Protein AF-A0A1Q8ZBA3-F1 (afdb_monomer)

pLDDT: mean 79.7, std 12.22, range [39.78, 90.44]

Radius of gyration: 13.32 Å; Cα contacts (8 Å, |Δi|>4): 118; chains: 1; bounding box: 26×29×38 Å

Mean predicted aligned error: 7.2 Å

Structure (mmCIF, N/CA/C/O backbone):
data_AF-A0A1Q8ZBA3-F1
#
_entry.id   AF-A0A1Q8ZBA3-F1
#
loop_
_atom_site.group_PDB
_atom_site.id
_atom_site.type_symbol
_atom_site.label_atom_id
_atom_site.label_alt_id
_atom_site.label_comp_id
_atom_site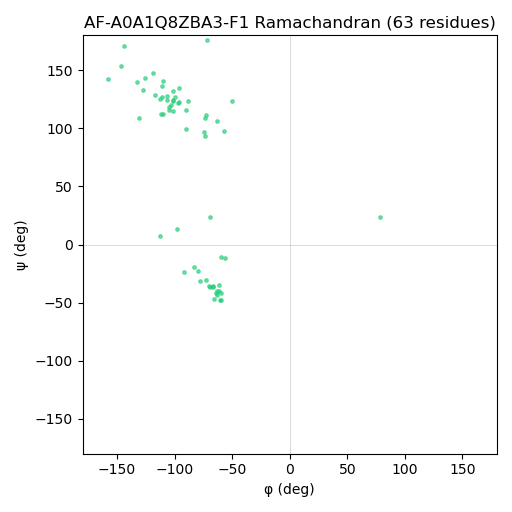.label_asym_id
_atom_site.label_entity_id
_atom_site.label_seq_id
_atom_site.pdbx_PDB_ins_code
_atom_site.Cartn_x
_atom_site.Cartn_y
_atom_site.Cartn_z
_atom_site.occupancy
_atom_site.B_iso_or_equiv
_atom_site.auth_seq_id
_atom_site.auth_comp_id
_atom_site.auth_asym_id
_atom_site.auth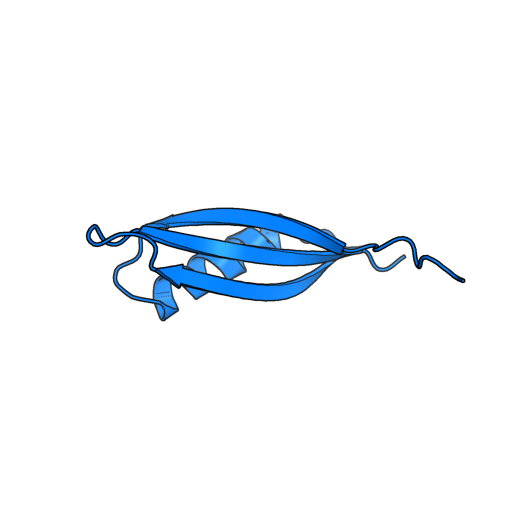_atom_id
_atom_site.pdbx_PDB_model_num
ATOM 1 N N . MET A 1 1 ? 3.739 23.167 -24.611 1.00 39.78 1 MET A N 1
ATOM 2 C CA . MET A 1 1 ? 3.135 22.634 -23.375 1.00 39.78 1 MET A CA 1
ATOM 3 C C . MET A 1 1 ? 3.308 21.126 -23.445 1.00 39.78 1 MET A C 1
ATOM 5 O O . MET A 1 1 ? 2.531 20.488 -24.140 1.00 39.78 1 MET A O 1
ATOM 9 N N . LEU A 1 2 ? 4.396 20.581 -22.889 1.00 44.22 2 LEU A N 1
ATOM 10 C CA . LEU A 1 2 ? 4.522 19.129 -22.766 1.00 44.22 2 LEU A CA 1
ATOM 11 C C . LEU A 1 2 ? 3.575 18.713 -21.640 1.00 44.22 2 LEU A C 1
ATOM 13 O O . LEU A 1 2 ? 3.792 19.07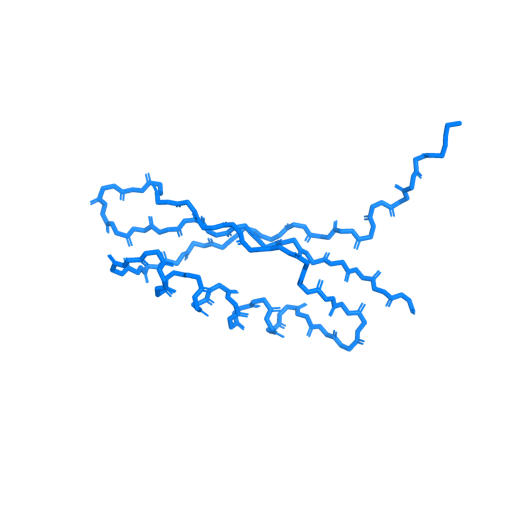8 -20.491 1.00 44.22 2 LEU A O 1
ATOM 17 N N . GLN A 1 3 ? 2.480 18.045 -21.991 1.00 49.94 3 GLN A N 1
ATOM 18 C CA . GLN A 1 3 ? 1.831 17.137 -21.058 1.00 49.94 3 GLN A CA 1
ATOM 19 C C . GLN A 1 3 ? 2.750 15.921 -21.018 1.00 49.94 3 GLN A C 1
ATOM 21 O O . GLN A 1 3 ? 2.735 15.113 -21.947 1.00 49.94 3 GLN A O 1
ATOM 26 N N . ASP A 1 4 ? 3.634 15.858 -20.024 1.00 52.22 4 ASP A N 1
ATOM 27 C CA . ASP A 1 4 ? 4.315 14.614 -19.690 1.00 52.22 4 ASP A CA 1
ATOM 28 C C . ASP A 1 4 ? 3.234 13.530 -19.557 1.00 52.22 4 ASP A C 1
ATOM 30 O O . ASP A 1 4 ? 2.273 13.740 -18.809 1.00 52.22 4 ASP A O 1
ATOM 34 N N . PRO A 1 5 ? 3.304 12.410 -20.299 1.00 54.56 5 PRO A N 1
ATOM 35 C CA . PRO A 1 5 ? 2.417 11.295 -20.031 1.00 54.56 5 PRO A CA 1
ATOM 36 C C . PRO A 1 5 ? 2.771 10.838 -18.623 1.00 54.56 5 PRO A C 1
ATOM 38 O O . PRO A 1 5 ? 3.854 10.306 -18.389 1.00 54.56 5 PRO A O 1
ATOM 41 N N . GLU A 1 6 ? 1.906 11.148 -17.664 1.00 58.00 6 GLU A N 1
ATOM 42 C CA . GLU A 1 6 ? 2.078 10.738 -16.285 1.00 58.00 6 GLU A CA 1
ATOM 43 C C . GLU A 1 6 ? 2.186 9.209 -16.270 1.00 58.00 6 GLU A C 1
ATOM 45 O O . GLU A 1 6 ? 1.185 8.500 -16.282 1.00 58.00 6 GLU A O 1
ATOM 50 N N . ASN A 1 7 ? 3.411 8.679 -16.224 1.00 71.25 7 ASN A N 1
ATOM 51 C CA . ASN A 1 7 ? 3.701 7.256 -16.018 1.00 71.25 7 ASN A CA 1
ATOM 52 C C . ASN A 1 7 ? 3.341 6.820 -14.583 1.00 71.25 7 ASN A C 1
ATOM 54 O O . ASN A 1 7 ? 3.892 5.854 -14.057 1.00 71.25 7 ASN A O 1
ATOM 58 N N . PHE A 1 8 ? 2.439 7.549 -13.930 1.00 75.69 8 PHE A N 1
ATOM 59 C CA . PHE A 1 8 ? 2.013 7.361 -12.563 1.00 75.69 8 PHE A CA 1
ATOM 60 C C . PHE A 1 8 ? 0.626 6.725 -12.570 1.00 75.69 8 PHE A C 1
ATOM 62 O O . PHE A 1 8 ? -0.336 7.313 -13.055 1.00 75.69 8 PHE A O 1
ATOM 69 N N . GLN A 1 9 ? 0.518 5.530 -12.004 1.00 81.75 9 GLN A N 1
ATOM 70 C CA . GLN A 1 9 ? -0.756 4.905 -11.684 1.00 81.75 9 GLN A CA 1
ATOM 71 C C . GLN A 1 9 ? -1.052 5.103 -10.200 1.00 81.75 9 GLN A C 1
ATOM 73 O O . GLN A 1 9 ? -0.231 4.792 -9.333 1.00 81.75 9 GLN A O 1
ATOM 78 N N . GLU A 1 10 ? -2.235 5.634 -9.908 1.00 84.88 10 GLU A N 1
ATOM 79 C CA . GLU A 1 10 ? -2.743 5.755 -8.54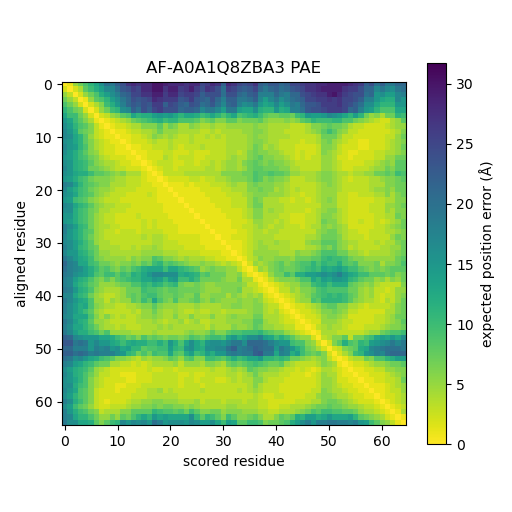6 1.00 84.88 10 GLU A CA 1
ATOM 80 C C . GLU A 1 10 ? -3.684 4.595 -8.224 1.00 84.88 10 GLU A C 1
ATOM 82 O O . GLU A 1 10 ? -4.717 4.407 -8.866 1.00 84.88 10 GLU A O 1
ATOM 87 N N . PHE A 1 11 ? -3.351 3.836 -7.183 1.00 85.31 11 PHE A N 1
ATOM 88 C CA . PHE A 1 11 ? -4.166 2.743 -6.673 1.00 85.31 11 PHE A CA 1
ATOM 89 C C . PHE A 1 11 ? -4.725 3.117 -5.310 1.00 85.31 11 PHE A C 1
ATOM 91 O O . PHE A 1 11 ? -3.993 3.476 -4.391 1.00 85.31 11 PHE A O 1
ATOM 98 N N . THR A 1 12 ? -6.040 3.012 -5.158 1.00 88.38 12 THR A N 1
ATOM 99 C CA . THR A 1 12 ? -6.691 3.210 -3.862 1.00 88.38 12 THR A CA 1
ATOM 100 C C . THR A 1 12 ? -7.066 1.861 -3.277 1.00 88.38 12 THR A C 1
ATOM 102 O O . THR A 1 12 ? -7.877 1.136 -3.849 1.00 88.38 12 THR A O 1
ATOM 105 N N . ILE A 1 13 ? -6.521 1.548 -2.106 1.00 88.50 13 ILE A N 1
ATOM 106 C CA . ILE A 1 13 ? -6.833 0.329 -1.364 1.00 88.50 13 ILE A CA 1
ATO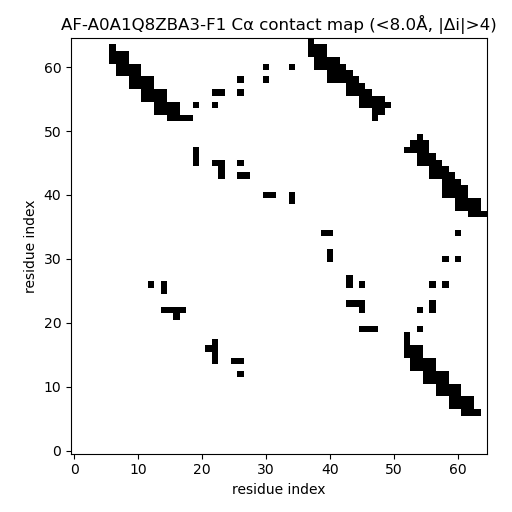M 107 C C . ILE A 1 13 ? -7.442 0.670 -0.008 1.00 88.50 13 ILE A C 1
ATOM 109 O O . ILE A 1 13 ? -7.135 1.684 0.622 1.00 88.50 13 ILE A O 1
ATOM 113 N N . VAL A 1 14 ? -8.336 -0.195 0.461 1.00 89.25 14 VAL A N 1
ATOM 114 C CA . VAL A 1 14 ? -8.977 -0.045 1.768 1.00 89.25 14 VAL A CA 1
ATOM 115 C C . VAL A 1 14 ? -8.479 -1.151 2.675 1.00 89.25 14 VAL A C 1
ATOM 117 O O . VAL A 1 14 ? -8.814 -2.319 2.490 1.00 89.25 14 VAL A O 1
ATOM 120 N N . VAL A 1 15 ? -7.721 -0.775 3.697 1.00 88.12 15 VAL A N 1
ATOM 121 C CA . VAL A 1 15 ? -7.165 -1.709 4.674 1.00 88.12 15 VAL A CA 1
ATOM 122 C C . VAL A 1 15 ? -7.848 -1.524 6.024 1.00 88.12 15 VAL A C 1
ATOM 124 O O . VAL A 1 15 ? -8.158 -0.414 6.465 1.00 88.12 15 VAL A O 1
ATOM 127 N N . ARG A 1 16 ? -8.116 -2.635 6.711 1.00 88.75 16 ARG A N 1
ATOM 128 C CA . ARG A 1 16 ? -8.498 -2.600 8.127 1.00 88.75 16 ARG A CA 1
ATOM 129 C C . ARG A 1 16 ? -7.229 -2.640 8.956 1.00 88.75 16 ARG A C 1
ATOM 131 O O . ARG A 1 16 ? -6.448 -3.582 8.815 1.00 88.75 16 ARG A O 1
ATOM 138 N N . ALA A 1 17 ? -7.048 -1.641 9.807 1.00 87.25 17 ALA A N 1
ATOM 139 C CA . ALA A 1 17 ? -5.893 -1.549 10.680 1.00 87.25 17 ALA A CA 1
ATOM 140 C C . ALA A 1 17 ? -6.266 -0.887 12.003 1.00 87.25 17 ALA A C 1
ATOM 142 O O . ALA A 1 17 ? -7.217 -0.107 12.078 1.00 87.25 17 ALA A O 1
ATOM 143 N N . LYS A 1 18 ? -5.518 -1.200 13.061 1.00 85.25 18 LYS A N 1
ATOM 144 C CA . LYS A 1 18 ? -5.733 -0.585 14.379 1.00 85.25 18 LYS A CA 1
ATOM 145 C C . LYS A 1 18 ? -5.150 0.827 14.458 1.00 85.25 18 LYS A C 1
ATOM 147 O O . LYS A 1 18 ? -5.693 1.674 15.163 1.00 85.25 18 LYS A O 1
ATOM 152 N N . ASN A 1 19 ? -4.069 1.079 13.725 1.00 87.12 19 ASN A N 1
ATOM 153 C CA . ASN A 1 19 ? -3.356 2.350 13.676 1.00 87.12 19 ASN A CA 1
ATOM 154 C C . ASN A 1 19 ? -2.833 2.629 12.253 1.00 87.12 19 ASN A C 1
ATOM 156 O O . ASN A 1 19 ? -2.908 1.774 11.370 1.00 87.12 19 ASN A O 1
ATOM 160 N N . GLU A 1 20 ? -2.332 3.846 12.036 1.00 86.00 20 GLU A N 1
ATOM 161 C CA . GLU A 1 20 ? -1.816 4.283 10.734 1.00 86.00 20 GLU A CA 1
ATOM 162 C C . GLU A 1 20 ? -0.554 3.520 10.316 1.00 86.00 20 GLU A C 1
ATOM 164 O O . GLU A 1 20 ? -0.419 3.181 9.147 1.00 86.00 20 GLU A O 1
ATOM 169 N N . ALA A 1 21 ? 0.320 3.174 11.266 1.00 87.94 21 ALA A N 1
ATOM 170 C CA . ALA A 1 21 ? 1.526 2.395 10.990 1.00 87.94 21 ALA A CA 1
ATOM 171 C C . ALA A 1 21 ? 1.190 1.015 10.396 1.00 87.94 21 ALA A C 1
ATOM 173 O O . ALA A 1 21 ? 1.718 0.646 9.356 1.00 87.94 21 ALA A O 1
ATOM 174 N N . GLU A 1 22 ? 0.242 0.288 10.994 1.00 90.12 22 GLU A N 1
ATOM 175 C CA . GLU A 1 22 ? -0.222 -1.011 10.498 1.00 90.12 22 GLU A CA 1
ATOM 176 C C . GLU A 1 22 ? -0.945 -0.869 9.148 1.00 90.12 22 GLU A C 1
ATOM 178 O O . GLU A 1 22 ? -0.800 -1.727 8.277 1.00 90.12 22 GLU A O 1
ATOM 183 N N . ALA A 1 23 ? -1.703 0.215 8.943 1.00 89.81 23 ALA A N 1
ATOM 184 C CA . ALA A 1 23 ? -2.319 0.498 7.647 1.00 89.81 23 ALA A CA 1
ATOM 185 C C . ALA A 1 23 ? -1.263 0.723 6.562 1.00 89.81 23 ALA A C 1
ATOM 187 O O . ALA A 1 23 ? -1.387 0.178 5.468 1.00 89.81 23 ALA A O 1
ATOM 188 N N . ARG A 1 24 ? -0.218 1.487 6.888 1.00 88.75 24 ARG A N 1
ATOM 189 C CA . ARG A 1 24 ? 0.885 1.793 5.987 1.00 88.75 24 ARG A CA 1
ATOM 190 C C . ARG A 1 24 ? 1.688 0.547 5.644 1.00 88.75 24 ARG A C 1
ATOM 192 O O . ARG A 1 24 ? 1.864 0.299 4.465 1.00 88.75 24 ARG A O 1
ATOM 199 N N . THR A 1 25 ? 2.050 -0.285 6.620 1.00 90.44 25 THR A N 1
ATOM 200 C CA . THR A 1 25 ? 2.748 -1.553 6.349 1.00 90.44 25 THR A CA 1
ATOM 201 C C . THR A 1 25 ? 1.921 -2.469 5.447 1.00 90.44 25 THR A C 1
ATOM 203 O O . THR A 1 25 ? 2.450 -3.058 4.512 1.00 90.44 25 THR A O 1
ATOM 206 N N . LYS A 1 26 ? 0.603 -2.572 5.674 1.00 90.25 26 LYS A N 1
ATOM 207 C CA . LYS A 1 26 ? -0.274 -3.339 4.773 1.00 90.25 26 LYS A CA 1
ATOM 208 C C . LYS A 1 26 ? -0.313 -2.733 3.375 1.00 90.25 26 LYS A C 1
ATOM 210 O O . LYS A 1 26 ? -0.318 -3.474 2.403 1.00 90.25 26 LYS A O 1
ATOM 215 N N . ALA A 1 27 ? -0.343 -1.408 3.275 1.00 88.94 27 ALA A N 1
ATOM 216 C CA . ALA A 1 27 ? -0.328 -0.727 1.993 1.00 88.94 27 ALA A CA 1
ATOM 217 C C . ALA A 1 27 ? 1.013 -0.867 1.263 1.00 88.94 27 ALA A C 1
ATOM 219 O O . ALA A 1 27 ? 0.999 -1.047 0.055 1.00 88.94 27 ALA A O 1
ATOM 220 N N . GLU A 1 28 ? 2.139 -0.854 1.978 1.00 88.44 28 GLU A N 1
ATOM 221 C CA . GLU A 1 28 ? 3.485 -1.123 1.458 1.00 88.44 28 GLU A CA 1
ATOM 222 C C . GLU A 1 28 ? 3.569 -2.529 0.861 1.00 88.44 28 GLU A C 1
ATOM 224 O O . GLU A 1 28 ? 3.951 -2.665 -0.294 1.00 88.44 28 GLU A O 1
ATOM 229 N N . VAL A 1 29 ? 3.087 -3.550 1.576 1.00 89.25 29 VAL A N 1
ATOM 230 C CA . VAL A 1 29 ? 3.058 -4.933 1.065 1.00 89.25 29 VAL A CA 1
ATOM 231 C C . VAL A 1 29 ? 2.202 -5.061 -0.199 1.00 89.25 29 VAL A C 1
ATOM 233 O O . VAL A 1 29 ? 2.556 -5.788 -1.124 1.00 89.25 29 VAL A O 1
ATOM 236 N N . GLU A 1 30 ? 1.062 -4.372 -0.261 1.00 86.38 30 GLU A N 1
ATOM 237 C CA . GLU A 1 30 ? 0.237 -4.358 -1.473 1.00 86.38 30 GLU A CA 1
ATOM 238 C C . GLU A 1 30 ? 0.911 -3.567 -2.603 1.00 86.38 30 GLU A C 1
ATOM 240 O O . GLU A 1 30 ? 0.828 -3.969 -3.759 1.00 86.38 30 GLU A O 1
ATOM 245 N N . ALA A 1 31 ? 1.630 -2.488 -2.283 1.00 84.06 31 ALA A N 1
ATOM 246 C CA . ALA A 1 31 ? 2.408 -1.724 -3.250 1.00 84.06 31 ALA A CA 1
ATOM 247 C C . ALA A 1 31 ? 3.537 -2.561 -3.853 1.00 84.06 31 ALA A C 1
ATOM 249 O O . ALA A 1 31 ? 3.723 -2.514 -5.061 1.00 84.06 31 ALA A O 1
ATOM 250 N N . GLU A 1 32 ? 4.239 -3.362 -3.050 1.00 84.31 32 GLU A N 1
ATOM 251 C CA . GLU A 1 32 ? 5.273 -4.288 -3.526 1.00 84.31 32 GLU A CA 1
ATOM 252 C C . GLU A 1 32 ? 4.706 -5.345 -4.479 1.00 84.31 32 GLU A C 1
ATOM 254 O O . GLU A 1 32 ? 5.366 -5.711 -5.442 1.00 84.31 32 GLU A O 1
ATOM 259 N N . LYS A 1 33 ? 3.465 -5.803 -4.265 1.00 83.00 33 LYS A N 1
ATOM 260 C CA . LYS A 1 33 ? 2.788 -6.718 -5.203 1.00 83.00 33 LYS A CA 1
ATOM 261 C C . LYS A 1 33 ? 2.347 -6.040 -6.495 1.00 83.00 33 LYS A C 1
ATOM 263 O O . LYS A 1 33 ? 2.226 -6.710 -7.513 1.00 83.00 33 LYS A O 1
ATOM 268 N N . LEU A 1 34 ? 2.028 -4.749 -6.428 1.00 77.94 34 LEU A N 1
ATOM 269 C CA . LEU A 1 34 ? 1.644 -3.938 -7.584 1.00 77.94 34 LEU A CA 1
ATOM 270 C C . LEU A 1 34 ? 2.866 -3.413 -8.351 1.00 77.94 34 LEU A C 1
ATOM 272 O O . LEU A 1 34 ? 2.732 -3.011 -9.503 1.00 77.94 34 LEU A O 1
ATOM 276 N N . CYS A 1 35 ? 4.037 -3.385 -7.712 1.00 76.50 35 CYS A N 1
ATOM 277 C CA . CYS A 1 35 ? 5.293 -2.991 -8.322 1.00 76.50 35 CYS A CA 1
ATOM 278 C C . CYS A 1 35 ? 5.998 -4.211 -8.934 1.00 76.50 35 CYS A C 1
ATOM 280 O O . CYS A 1 35 ? 6.693 -4.957 -8.254 1.00 76.50 35 CYS A O 1
ATOM 282 N N . ASP A 1 36 ? 5.864 -4.383 -10.243 1.00 73.31 36 ASP A N 1
ATOM 283 C CA . ASP A 1 36 ? 6.729 -5.224 -11.068 1.00 73.31 36 ASP A CA 1
ATOM 284 C C . ASP A 1 36 ? 8.134 -4.616 -11.262 1.00 73.31 36 ASP A C 1
ATOM 286 O O . ASP A 1 36 ? 8.405 -3.471 -10.899 1.00 73.31 36 ASP A O 1
ATOM 290 N N . ALA A 1 37 ? 9.028 -5.348 -11.941 1.00 68.50 37 ALA A N 1
ATOM 291 C CA . ALA A 1 37 ? 10.416 -4.946 -12.224 1.00 68.50 37 ALA A CA 1
ATOM 292 C C . ALA A 1 37 ? 10.585 -3.601 -12.972 1.00 68.50 37 ALA A C 1
ATOM 294 O O . ALA A 1 37 ? 11.700 -3.093 -13.069 1.00 68.50 37 ALA A O 1
ATOM 295 N N . LYS A 1 38 ? 9.499 -3.034 -13.515 1.00 73.50 38 LYS A N 1
ATOM 296 C CA . LYS A 1 38 ? 9.470 -1.745 -14.229 1.00 73.50 38 LYS A CA 1
ATOM 297 C C . LYS A 1 38 ? 8.693 -0.655 -13.495 1.00 73.50 38 LYS A C 1
ATOM 299 O O . LYS A 1 38 ? 8.454 0.411 -14.049 1.00 73.50 38 LYS A O 1
ATOM 304 N N . THR A 1 39 ? 8.256 -0.904 -12.269 1.00 78.56 39 THR A N 1
ATOM 305 C CA . THR A 1 39 ? 7.385 0.007 -11.521 1.00 78.56 39 THR A CA 1
ATOM 306 C C . THR A 1 39 ? 7.903 0.196 -10.109 1.00 78.56 39 THR A C 1
ATOM 308 O O . THR A 1 39 ? 8.351 -0.754 -9.477 1.00 78.56 39 THR A O 1
ATOM 311 N N . ILE A 1 40 ? 7.843 1.427 -9.612 1.00 79.69 40 ILE A N 1
ATOM 312 C CA . ILE A 1 40 ? 8.284 1.787 -8.267 1.00 79.69 40 ILE A CA 1
ATOM 313 C C . ILE A 1 40 ? 7.174 2.537 -7.534 1.00 79.69 40 ILE A C 1
ATOM 315 O O . ILE A 1 40 ? 6.577 3.473 -8.066 1.00 79.69 40 ILE A O 1
ATOM 319 N N . ALA A 1 41 ? 6.893 2.150 -6.292 1.00 79.44 41 ALA A N 1
ATOM 320 C CA . ALA A 1 41 ? 5.992 2.902 -5.431 1.00 79.44 41 ALA A CA 1
ATOM 321 C C . ALA A 1 41 ? 6.701 4.188 -4.988 1.00 79.44 41 ALA A C 1
ATOM 323 O O . ALA A 1 41 ? 7.667 4.145 -4.228 1.00 79.44 41 ALA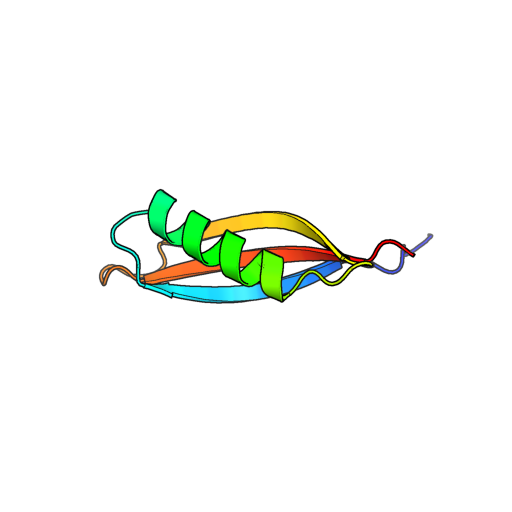 A O 1
ATOM 324 N N . VAL A 1 42 ? 6.234 5.339 -5.468 1.00 82.38 42 VAL A N 1
ATOM 325 C CA . VAL A 1 42 ? 6.838 6.644 -5.158 1.00 82.38 42 VAL A CA 1
ATOM 326 C C . VAL A 1 42 ? 6.200 7.305 -3.943 1.00 82.38 42 VAL A C 1
ATOM 328 O O . VAL A 1 42 ? 6.818 8.156 -3.305 1.00 82.38 42 VAL A O 1
ATOM 331 N N . SER A 1 43 ? 4.957 6.958 -3.600 1.00 83.88 43 SER A N 1
ATOM 332 C CA . SER A 1 43 ? 4.270 7.530 -2.437 1.00 83.88 43 SER A CA 1
ATOM 333 C C . SER A 1 43 ? 3.143 6.639 -1.930 1.00 83.88 43 SER A C 1
ATOM 335 O O . SER A 1 43 ? 2.397 6.058 -2.715 1.00 83.88 43 SER A O 1
ATOM 337 N N . ILE A 1 44 ? 2.995 6.584 -0.604 1.00 86.56 44 ILE A N 1
ATOM 338 C CA . ILE A 1 44 ? 1.940 5.839 0.091 1.00 86.56 44 ILE A CA 1
ATOM 339 C C . ILE A 1 44 ? 1.303 6.769 1.118 1.00 86.56 44 ILE A C 1
ATOM 341 O O . ILE A 1 44 ? 1.919 7.115 2.126 1.00 86.56 44 ILE A O 1
ATOM 345 N N . GLY A 1 45 ? 0.072 7.196 0.853 1.00 88.69 45 GLY A N 1
ATOM 346 C CA . GLY A 1 45 ? -0.701 8.054 1.745 1.00 88.69 45 GLY A CA 1
ATOM 347 C C . GLY A 1 45 ? -1.863 7.288 2.355 1.00 88.69 45 GLY A C 1
ATOM 348 O O . GLY A 1 45 ? -2.803 6.954 1.645 1.00 88.69 45 GLY A O 1
ATOM 349 N N . CYS A 1 46 ? -1.841 7.031 3.662 1.00 88.75 46 CYS A N 1
ATOM 350 C CA . CYS A 1 46 ? -2.958 6.400 4.366 1.00 88.75 46 CYS A CA 1
ATOM 351 C C . CYS A 1 46 ? -3.778 7.441 5.127 1.00 88.75 46 CYS A C 1
ATOM 353 O O . CYS A 1 46 ? -3.262 8.152 5.979 1.00 88.75 46 CYS A O 1
ATOM 355 N N . GLN A 1 47 ? -5.080 7.501 4.858 1.00 87.69 47 GLN A N 1
ATOM 356 C CA . GLN A 1 47 ? -6.026 8.351 5.570 1.00 87.69 47 GLN A CA 1
ATOM 357 C C . GLN A 1 47 ? -7.075 7.513 6.295 1.00 87.69 47 GLN A C 1
ATOM 359 O O . GLN A 1 47 ? -7.766 6.663 5.722 1.00 87.69 47 GLN A O 1
ATOM 364 N N . ARG A 1 48 ? -7.254 7.784 7.587 1.00 84.69 48 ARG A N 1
ATOM 365 C CA . ARG A 1 48 ? -8.302 7.157 8.394 1.00 84.69 48 ARG A CA 1
ATOM 366 C C . ARG A 1 48 ? -9.672 7.734 8.021 1.00 84.69 48 ARG A C 1
ATOM 368 O O . ARG A 1 48 ? -10.094 8.737 8.583 1.00 84.69 48 ARG A O 1
ATOM 375 N N . LYS A 1 49 ? -10.402 7.095 7.099 1.00 74.38 49 LYS A N 1
ATOM 376 C CA . LYS A 1 49 ? -11.739 7.576 6.691 1.00 74.38 49 LYS A CA 1
ATOM 377 C C . LYS A 1 49 ? -12.871 7.225 7.653 1.00 74.38 49 LYS A C 1
ATOM 379 O O . 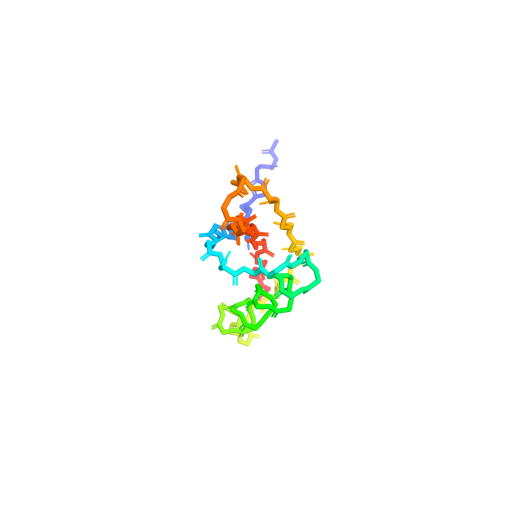LYS A 1 49 ? -13.908 7.876 7.609 1.00 74.38 49 LYS A O 1
ATOM 384 N N . THR A 1 50 ? -12.742 6.191 8.490 1.00 64.25 50 THR A N 1
ATOM 385 C CA . THR A 1 50 ? -13.890 5.719 9.291 1.00 64.25 50 THR A CA 1
ATOM 386 C C . THR A 1 50 ? -13.606 5.659 10.788 1.00 64.25 50 THR A C 1
ATOM 388 O O . THR A 1 50 ? -12.540 5.220 11.229 1.00 64.25 50 THR A O 1
ATOM 391 N N . LYS A 1 51 ? -14.629 6.004 11.588 1.00 62.16 51 LYS A N 1
ATOM 392 C CA . LYS A 1 51 ? -14.675 5.752 13.042 1.00 62.16 51 LYS A CA 1
ATOM 393 C C . LYS A 1 51 ? -14.565 4.251 13.395 1.00 62.16 51 LYS A C 1
ATOM 395 O O . LYS A 1 51 ? -14.320 3.926 14.547 1.00 62.16 51 LYS A O 1
ATOM 400 N N . SER A 1 52 ? -14.667 3.351 12.409 1.00 66.94 52 SER A N 1
ATOM 401 C CA . SER A 1 52 ? -14.653 1.884 12.553 1.00 66.94 52 SER A CA 1
ATOM 402 C C . SER A 1 52 ? -13.290 1.212 12.295 1.00 66.94 52 SER A C 1
ATOM 404 O O . SER A 1 52 ? -13.248 -0.000 12.106 1.00 66.94 52 SER A O 1
ATOM 406 N N . GLY A 1 53 ? -12.182 1.963 12.233 1.00 74.25 53 GLY A N 1
ATOM 407 C CA . GLY A 1 53 ? -10.835 1.379 12.064 1.00 74.25 53 GLY A CA 1
ATOM 408 C C . GLY A 1 53 ? -10.486 0.959 10.628 1.00 74.25 53 GLY A C 1
ATOM 409 O O . GLY A 1 53 ? -9.649 0.083 10.414 1.00 74.25 53 GLY A O 1
ATOM 410 N N . LYS A 1 54 ? -11.135 1.557 9.620 1.00 86.56 54 LYS A N 1
ATOM 411 C CA . LYS A 1 54 ? -10.720 1.422 8.212 1.00 86.56 54 LYS A CA 1
ATOM 412 C C . LYS A 1 54 ? -9.858 2.608 7.793 1.00 86.56 54 LYS A C 1
ATOM 414 O O . LYS A 1 54 ? -10.239 3.760 8.035 1.00 86.56 54 LYS A O 1
ATOM 419 N N . PHE A 1 55 ? -8.763 2.299 7.114 1.00 89.88 55 PHE A N 1
ATOM 420 C CA . PHE A 1 55 ? -7.848 3.239 6.488 1.00 89.88 55 PHE A CA 1
ATOM 421 C C . PHE A 1 55 ? -7.964 3.099 4.975 1.00 89.88 55 PHE A C 1
ATOM 423 O O . PHE A 1 55 ? -8.064 1.994 4.443 1.00 89.88 55 PHE A O 1
ATOM 430 N N . VAL A 1 56 ? -8.002 4.233 4.292 1.00 89.88 56 VAL A N 1
ATOM 431 C CA . VAL A 1 56 ? -7.924 4.303 2.838 1.00 89.88 56 VAL A CA 1
ATOM 432 C C . VAL A 1 56 ? -6.506 4.716 2.519 1.00 89.88 56 VAL A C 1
ATOM 434 O O . VAL A 1 56 ? -6.099 5.804 2.912 1.00 89.88 56 VAL A O 1
ATOM 437 N N . CYS A 1 57 ? -5.759 3.831 1.877 1.00 89.94 57 CYS A N 1
ATOM 438 C CA . CYS A 1 57 ? -4.397 4.098 1.464 1.00 89.94 57 CYS A CA 1
ATOM 439 C C . CYS A 1 57 ? -4.365 4.306 -0.045 1.00 89.94 57 CYS A C 1
ATOM 441 O O . CYS A 1 57 ? -4.878 3.484 -0.803 1.00 89.94 57 CYS A O 1
ATOM 443 N N . THR A 1 58 ? -3.779 5.419 -0.459 1.00 89.44 58 THR A N 1
ATOM 444 C CA . THR A 1 58 ? -3.512 5.750 -1.851 1.00 89.44 58 THR A CA 1
ATOM 445 C C . THR A 1 58 ? -2.044 5.469 -2.127 1.00 89.44 58 THR A C 1
ATOM 447 O O . THR A 1 58 ? -1.163 5.983 -1.436 1.00 89.44 58 THR A O 1
ATOM 450 N N . LEU A 1 59 ? -1.797 4.625 -3.118 1.00 87.94 59 LEU A N 1
ATOM 451 C CA . LEU A 1 59 ? -0.488 4.223 -3.601 1.00 87.94 59 LEU A CA 1
ATOM 452 C C . LEU A 1 59 ? -0.255 4.910 -4.938 1.00 87.94 59 LEU A C 1
ATOM 454 O O . LEU A 1 59 ? -1.060 4.746 -5.851 1.00 87.94 59 LEU A O 1
ATOM 458 N N . ARG A 1 60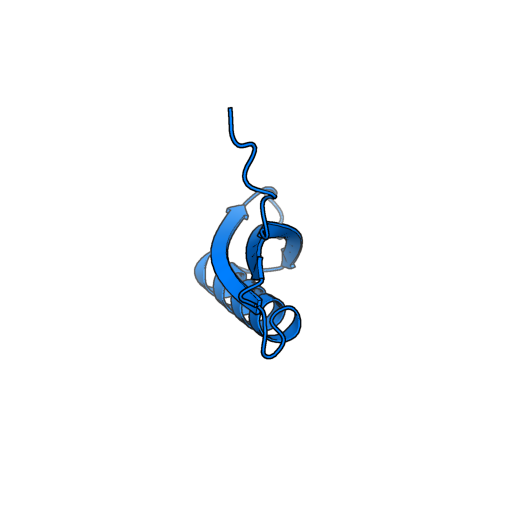 ? 0.836 5.656 -5.068 1.00 87.50 60 ARG A N 1
ATOM 459 C CA . ARG A 1 60 ? 1.263 6.231 -6.343 1.00 87.50 60 ARG A CA 1
ATOM 460 C C . ARG A 1 60 ? 2.451 5.425 -6.842 1.00 87.50 60 ARG A C 1
ATOM 462 O O . ARG A 1 60 ? 3.490 5.397 -6.184 1.00 87.50 60 ARG A O 1
ATOM 469 N N . ILE A 1 61 ? 2.272 4.749 -7.969 1.00 86.12 61 ILE A N 1
ATOM 470 C CA . ILE A 1 61 ? 3.265 3.869 -8.584 1.00 86.12 61 ILE A CA 1
ATOM 471 C C . ILE A 1 61 ? 3.713 4.499 -9.893 1.00 86.12 61 ILE A C 1
ATOM 473 O O . ILE A 1 61 ? 2.888 4.817 -10.739 1.00 86.12 61 ILE A O 1
ATOM 477 N N . GLU A 1 62 ? 5.012 4.688 -10.058 1.00 85.25 62 GLU A N 1
ATOM 478 C CA . GLU A 1 62 ? 5.620 5.220 -11.271 1.00 85.25 62 GLU A CA 1
ATOM 479 C C . GLU A 1 62 ? 6.218 4.082 -12.100 1.00 85.25 62 GLU A C 1
ATOM 481 O O . GLU A 1 62 ? 6.957 3.252 -11.576 1.00 85.25 62 GLU A O 1
ATOM 486 N N . THR A 1 63 ? 5.934 4.051 -13.400 1.00 79.06 63 THR A N 1
ATOM 487 C CA . THR A 1 63 ? 6.535 3.095 -14.336 1.00 79.06 63 THR A CA 1
ATOM 488 C C . THR A 1 63 ? 7.817 3.687 -14.919 1.00 79.06 63 THR A C 1
ATOM 490 O O . THR A 1 63 ? 7.778 4.694 -15.631 1.00 79.06 63 THR A O 1
ATOM 493 N N . ARG A 1 64 ? 8.963 3.068 -14.627 1.00 67.38 64 ARG A N 1
ATOM 494 C CA . ARG A 1 64 ? 10.273 3.414 -15.191 1.00 67.38 64 ARG A CA 1
ATOM 495 C C . ARG A 1 64 ? 10.559 2.492 -16.394 1.00 67.38 64 ARG A C 1
ATOM 497 O O . ARG A 1 64 ? 10.483 1.274 -16.228 1.00 67.38 64 ARG A O 1
ATOM 504 N N . PRO A 1 65 ? 10.814 3.040 -17.598 1.00 61.50 65 PRO A N 1
ATOM 505 C CA . PRO A 1 65 ? 11.121 2.248 -18.791 1.00 61.50 65 PRO A CA 1
ATOM 506 C C . PRO A 1 65 ? 12.478 1.539 -18.721 1.00 61.50 65 PRO A C 1
ATOM 508 O O . PRO A 1 65 ? 13.412 2.105 -18.108 1.00 61.50 65 PRO A O 1
#

Solvent-accessible surface area (backbone atoms only — not comparable to full-atom values): 3854 Å² total; per-residue (Å²): 134,86,77,72,80,72,52,57,49,78,48,80,45,80,39,80,30,95,47,69,68,58,32,41,55,54,46,50,57,52,41,56,73,71,33,53,103,45,36,43,72,78,46,79,49,70,44,78,80,43,99,80,42,36,26,42,30,39,37,35,32,36,56,55,133

Foldseek 3Di:
DDPPPQLKDKDKDKDQDPDPVRVQVVVVVVQVVVDDPQKDFPDWDWDDPDPRRIIIIITIMGGHD

Nearest PDB structures (foldseek):
  1f60-assembly1_B  TM=4.538E-01  e=2.450E+00  Saccharomyces cerevisiae
  2rhs-assembly1_D  TM=4.971E-01  e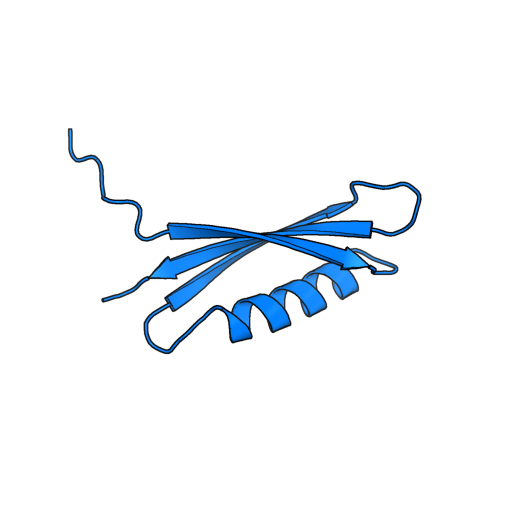=3.082E+00  Staphylococcus haemolyticus
  6juy-assembly1_B  TM=3.538E-01  e=2.314E+00  Synechocystis sp. PCC 6803 substr. Kazusa
  4p72-assembly1_A  TM=4.926E-01  e=6.878E+00  Pseudomonas aeruginosa PAO1

Sequence (65 aa):
MLQDPENFQEFTIVVRAKNEAEARTKAEVEAEKLCDAKTIAVSIGCQRKTKSGKFVCTLRIETRP

Secondary structure (DSSP, 8-state):
-------EEEEEEEEE-SSHHHHHHHHHHHHHHH--TTEEEEEEEEE---TTSEEEEEEEEEE--